Protein AF-A0A835VKP8-F1 (afdb_monomer)

Nearest PDB structures (foldseek):
  6uq0-assembly1_I  TM=6.734E-01  e=3.701E-02  Saccharomyces cerevisiae S288C
  5oik-assembly1_I  TM=6.566E-01  e=4.497E-02  Bos taurus
  6gmh-assembly1_I  TM=6.469E-01  e=5.120E-02  Sus scrofa
  8hyj-assembly1_I  TM=6.639E-01  e=9.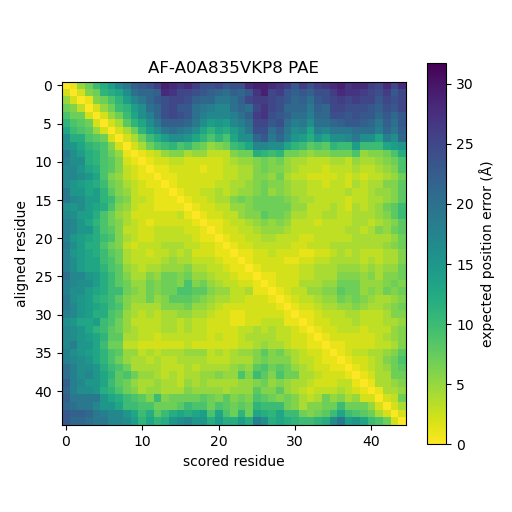794E-02  Arabidopsis thaliana
  5iya-assembly1_I  TM=6.441E-01  e=1.190E-01  Homo sapiens

Secondary structure (DSSP, 8-state):
---------PEEPTTT--EE--EEEGGGTEEEEE-TTT--EEE--

Sequence (45 aa):
MHENIDDHATVECPICNREIQPYWEPKYNGVRATCEVCGINWQES

Radius of gyration: 12.06 Å; Cα contacts (8 Å, |Δi|>4): 62; chains: 1; bounding box: 26×25×30 Å

pLDDT: mean 76.46, std 14.92, range [41.97, 89.38]

Solvent-accessible surface area (backbone atoms only — not comparable to full-atom values): 3048 Å² total; per-residue (Å²): 132,85,74,84,72,78,75,77,64,58,41,70,38,90,88,76,72,40,80,29,70,57,45,81,38,77,93,73,74,36,49,32,34,62,39,86,87,79,70,51,75,45,70,72,129

Structure (mmCIF, N/CA/C/O backbone):
data_AF-A0A835VKP8-F1
#
_entry.id   AF-A0A835VKP8-F1
#
loop_
_atom_site.group_PDB
_atom_site.id
_atom_site.type_symbol
_atom_site.label_atom_id
_atom_site.label_alt_id
_atom_site.label_comp_id
_atom_site.label_asym_id
_atom_site.label_entity_id
_atom_site.label_seq_id
_atom_site.pdbx_PDB_ins_code
_atom_site.Cartn_x
_atom_site.Cartn_y
_atom_site.Cartn_z
_atom_site.occupancy
_atom_site.B_iso_or_equiv
_atom_site.auth_seq_id
_atom_site.auth_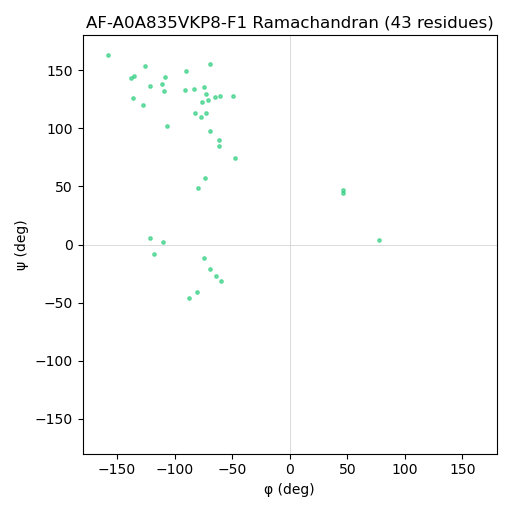comp_id
_atom_site.auth_asym_id
_atom_site.auth_atom_id
_atom_site.pdbx_PDB_model_num
ATOM 1 N N . MET A 1 1 ? 17.041 -13.679 -21.307 1.00 41.97 1 MET A N 1
ATOM 2 C CA . MET A 1 1 ? 15.961 -12.711 -21.575 1.00 41.97 1 MET A CA 1
ATOM 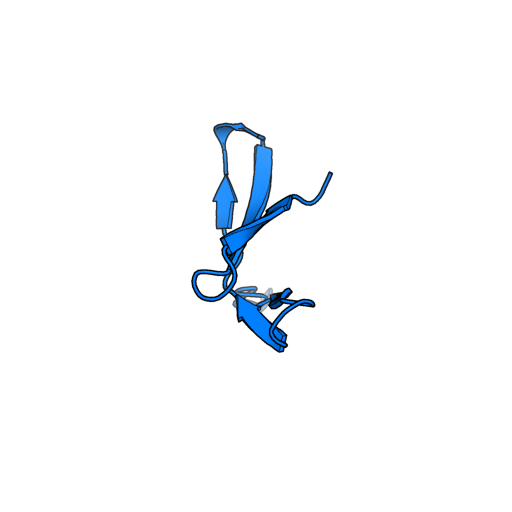3 C C . MET A 1 1 ? 15.266 -12.562 -20.241 1.00 41.97 1 MET A C 1
ATOM 5 O O . MET A 1 1 ? 14.551 -13.476 -19.869 1.00 41.97 1 MET A O 1
ATOM 9 N N . HIS A 1 2 ? 15.658 -11.570 -19.439 1.00 49.66 2 HIS A N 1
ATOM 10 C CA . HIS A 1 2 ? 15.100 -11.440 -18.094 1.00 49.66 2 HIS A CA 1
ATOM 11 C C . HIS A 1 2 ? 13.668 -10.954 -18.241 1.00 49.66 2 HIS A C 1
ATOM 13 O O . HIS A 1 2 ? 13.416 -9.891 -18.809 1.00 49.66 2 HIS A O 1
ATOM 19 N N . GLU A 1 3 ? 12.764 -11.842 -17.854 1.00 44.94 3 GLU A N 1
ATOM 20 C CA . GLU A 1 3 ? 11.327 -11.672 -17.881 1.00 44.94 3 GLU A CA 1
ATOM 21 C C . GLU A 1 3 ? 10.985 -10.334 -17.223 1.00 44.94 3 GLU A C 1
ATOM 23 O O . GLU A 1 3 ? 11.476 -10.015 -16.140 1.00 44.94 3 GLU A O 1
ATOM 28 N N . ASN A 1 4 ? 10.206 -9.519 -17.938 1.00 47.94 4 ASN A N 1
ATOM 29 C CA . ASN A 1 4 ? 9.516 -8.367 -17.374 1.00 47.94 4 ASN A CA 1
ATOM 30 C C . ASN A 1 4 ? 8.556 -8.916 -16.318 1.00 47.94 4 ASN A C 1
ATOM 32 O O . ASN A 1 4 ? 7.397 -9.197 -16.613 1.00 47.94 4 ASN A O 1
ATOM 36 N N . ILE A 1 5 ? 9.062 -9.129 -15.108 1.00 46.50 5 ILE A N 1
ATOM 37 C CA . ILE A 1 5 ? 8.212 -9.200 -13.936 1.00 46.50 5 ILE A CA 1
ATOM 38 C C . ILE A 1 5 ? 7.731 -7.768 -13.785 1.00 46.50 5 ILE A C 1
ATOM 40 O O . ILE A 1 5 ? 8.463 -6.875 -13.363 1.00 46.50 5 ILE A O 1
ATOM 44 N N . ASP A 1 6 ? 6.527 -7.565 -14.297 1.00 49.28 6 ASP A N 1
ATOM 45 C CA . ASP A 1 6 ? 5.564 -6.581 -13.850 1.00 49.28 6 ASP A CA 1
ATOM 46 C C . ASP A 1 6 ? 5.486 -6.683 -12.314 1.00 49.28 6 ASP A C 1
ATOM 48 O O . AS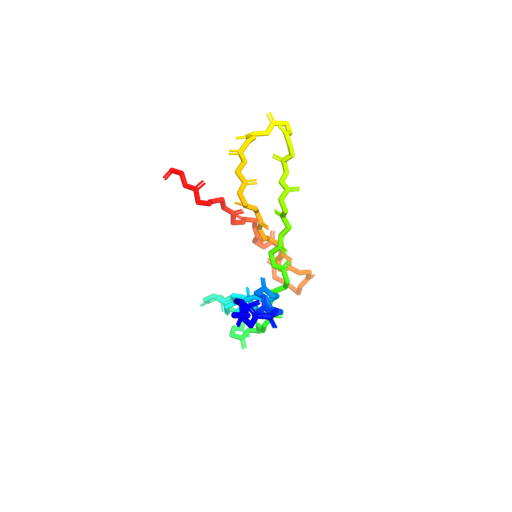P A 1 6 ? 4.588 -7.292 -11.747 1.00 49.28 6 ASP A O 1
ATOM 52 N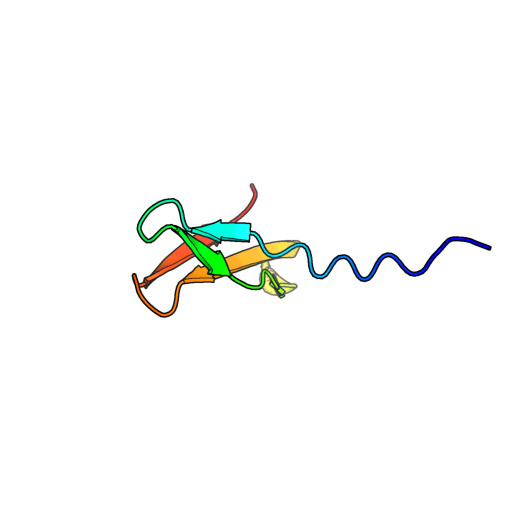 N . ASP A 1 7 ? 6.510 -6.179 -11.620 1.00 50.94 7 ASP A N 1
ATOM 53 C CA . ASP A 1 7 ? 6.590 -6.110 -10.160 1.00 50.94 7 ASP A CA 1
ATOM 54 C C . ASP A 1 7 ? 5.760 -4.904 -9.707 1.00 50.94 7 ASP A C 1
ATOM 56 O O . ASP A 1 7 ? 6.172 -4.052 -8.929 1.00 50.94 7 ASP A O 1
ATOM 60 N N . HIS A 1 8 ? 4.535 -4.813 -10.222 1.00 57.53 8 HIS A N 1
ATOM 61 C CA . HIS A 1 8 ? 3.447 -4.136 -9.542 1.00 57.53 8 HIS A CA 1
ATOM 62 C C . HIS A 1 8 ? 3.009 -5.052 -8.391 1.00 57.53 8 HIS A C 1
ATOM 64 O O . HIS A 1 8 ? 1.858 -5.478 -8.334 1.00 57.53 8 HIS A O 1
ATOM 70 N N . ALA A 1 9 ? 3.948 -5.392 -7.498 1.00 67.88 9 ALA A N 1
ATOM 71 C CA . ALA A 1 9 ? 3.705 -6.178 -6.303 1.00 67.88 9 ALA A CA 1
ATOM 72 C C . ALA A 1 9 ? 2.719 -5.393 -5.435 1.00 67.88 9 ALA A C 1
ATOM 74 O O . ALA A 1 9 ? 3.097 -4.518 -4.656 1.00 67.88 9 ALA A O 1
ATOM 75 N N . THR A 1 10 ? 1.426 -5.636 -5.638 1.00 76.31 10 THR A N 1
ATOM 76 C CA . THR A 1 10 ? 0.384 -5.088 -4.788 1.00 76.31 10 THR A CA 1
ATOM 77 C C . THR A 1 10 ? 0.641 -5.607 -3.383 1.00 76.31 10 THR A C 1
ATOM 79 O O . THR A 1 10 ? 0.847 -6.797 -3.155 1.00 76.31 10 THR A O 1
ATOM 82 N N . VAL A 1 11 ? 0.697 -4.690 -2.427 1.00 80.88 11 VAL A N 1
ATOM 83 C CA . VAL A 1 11 ? 0.787 -5.042 -1.013 1.00 80.88 11 VAL A CA 1
ATOM 84 C C . VAL A 1 11 ? -0.628 -5.152 -0.469 1.00 80.88 11 VAL A C 1
ATOM 86 O O . VAL A 1 11 ? -1.528 -4.464 -0.942 1.00 80.88 11 VAL A O 1
ATOM 89 N N . GLU A 1 12 ? -0.861 -6.002 0.521 1.00 85.50 12 GLU A N 1
ATOM 90 C CA . GLU A 1 12 ? -2.147 -6.030 1.214 1.00 85.50 12 GLU A CA 1
ATOM 91 C C . GLU A 1 12 ? -2.126 -5.093 2.419 1.00 85.50 12 GLU A C 1
ATOM 93 O O . GLU A 1 12 ? -1.223 -5.121 3.255 1.00 85.50 12 GLU A O 1
ATOM 98 N N . CYS A 1 13 ? -3.170 -4.281 2.552 1.00 86.44 13 CYS A N 1
ATOM 99 C CA . CYS A 1 13 ? -3.383 -3.502 3.754 1.00 86.44 13 CYS A CA 1
ATOM 100 C C . CYS A 1 13 ? -3.804 -4.421 4.920 1.00 86.44 13 CYS A C 1
ATOM 102 O O . CYS A 1 13 ? -4.852 -5.045 4.835 1.00 86.44 13 CYS A O 1
ATOM 104 N N . PRO A 1 14 ? -3.125 -4.442 6.073 1.00 83.62 14 PRO A N 1
ATOM 105 C CA . PRO A 1 14 ? -3.446 -5.267 7.236 1.00 83.62 14 PRO A CA 1
ATOM 106 C C . PRO A 1 14 ? -4.662 -4.754 8.014 1.00 83.62 14 PRO A C 1
ATOM 108 O O . PRO A 1 14 ? -5.110 -5.416 8.941 1.00 83.62 14 PRO A O 1
ATOM 111 N N . ILE A 1 15 ? -5.143 -3.537 7.722 1.00 87.12 15 ILE A N 1
ATOM 112 C CA . ILE A 1 15 ? -6.303 -2.958 8.411 1.00 87.12 15 ILE A CA 1
ATOM 113 C C . ILE A 1 15 ? -7.584 -3.394 7.712 1.00 87.12 15 ILE A C 1
ATOM 115 O O . ILE A 1 15 ? -8.557 -3.758 8.364 1.00 87.12 15 ILE A O 1
ATOM 119 N N . CYS A 1 16 ? -7.605 -3.304 6.382 1.00 89.38 16 CYS A N 1
ATOM 120 C CA . CYS A 1 16 ? -8.809 -3.529 5.588 1.00 89.38 16 CYS A CA 1
ATOM 121 C C . CYS A 1 16 ? -8.677 -4.656 4.555 1.00 89.38 16 CYS A C 1
ATOM 123 O O . CYS A 1 16 ? -9.604 -4.825 3.764 1.00 89.38 16 CYS A O 1
ATOM 125 N N . ASN A 1 17 ? -7.553 -5.383 4.553 1.00 87.69 17 ASN A N 1
ATOM 126 C CA . ASN A 1 17 ? -7.221 -6.493 3.648 1.00 87.69 17 ASN A CA 1
ATOM 127 C C . ASN A 1 17 ? -7.509 -6.185 2.179 1.00 87.69 17 ASN A C 1
ATOM 129 O O . ASN A 1 17 ? -8.099 -6.978 1.453 1.00 87.69 17 ASN A O 1
ATOM 133 N N . ARG A 1 18 ? -7.131 -4.979 1.752 1.00 84.25 18 ARG A N 1
ATOM 134 C CA . ARG A 1 18 ? -7.230 -4.557 0.356 1.00 84.25 18 ARG A CA 1
ATOM 135 C C . ARG A 1 18 ? -5.864 -4.477 -0.274 1.00 84.25 18 ARG A C 1
ATOM 137 O O . ARG A 1 18 ? -4.918 -4.018 0.362 1.00 84.25 18 ARG A O 1
ATOM 144 N N . GLU A 1 19 ? -5.827 -4.840 -1.542 1.00 86.62 19 GLU A N 1
ATOM 145 C CA . GLU A 1 19 ? -4.675 -4.635 -2.398 1.00 86.62 19 GLU A CA 1
ATOM 146 C C . GLU A 1 19 ? -4.434 -3.138 -2.590 1.00 86.62 19 GLU A C 1
ATOM 148 O O . GLU A 1 19 ? -5.332 -2.373 -2.953 1.00 86.62 19 GLU A O 1
ATOM 153 N N . ILE A 1 20 ? -3.207 -2.724 -2.306 1.00 86.50 20 ILE A N 1
ATOM 154 C CA . ILE A 1 20 ? -2.710 -1.372 -2.484 1.00 86.50 20 ILE A CA 1
ATOM 155 C C . ILE A 1 20 ? -1.515 -1.427 -3.423 1.00 86.50 20 ILE A C 1
ATOM 157 O O . ILE A 1 20 ? -0.643 -2.281 -3.29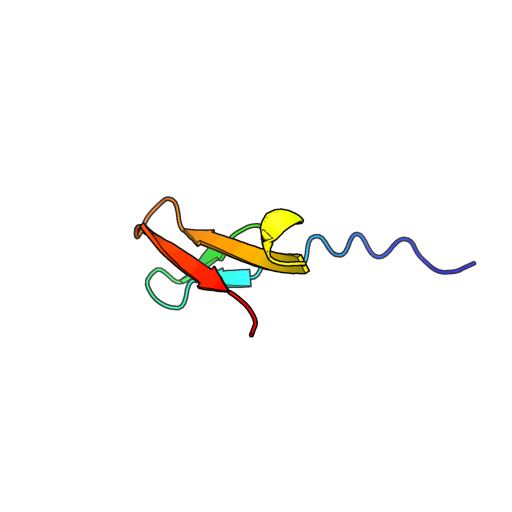1 1.00 86.50 20 ILE A O 1
ATOM 161 N N . GLN A 1 21 ? -1.464 -0.490 -4.362 1.00 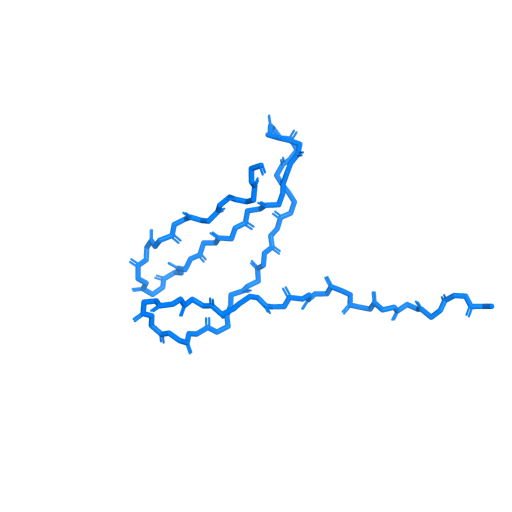86.25 21 GLN A N 1
ATOM 162 C CA . GLN A 1 21 ? -0.317 -0.322 -5.244 1.00 86.25 21 GLN A CA 1
ATOM 163 C C . GLN A 1 21 ? 0.755 0.499 -4.515 1.00 86.25 21 GLN A C 1
ATOM 165 O O . GLN A 1 21 ? 0.510 1.673 -4.210 1.00 86.25 21 GLN A O 1
ATOM 170 N N . PRO A 1 22 ? 1.920 -0.087 -4.192 1.00 85.94 22 PRO A N 1
ATOM 171 C CA . PRO A 1 22 ? 3.042 0.697 -3.714 1.00 85.94 22 PRO A CA 1
ATOM 172 C C . PRO A 1 22 ? 3.609 1.568 -4.8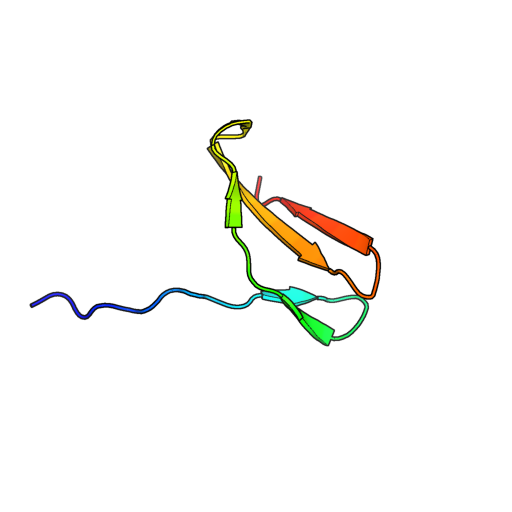43 1.00 85.94 22 PRO A C 1
ATOM 174 O O . PRO A 1 22 ? 3.473 1.265 -6.026 1.00 85.94 22 PRO A O 1
ATOM 177 N N . TYR A 1 23 ? 4.264 2.659 -4.472 1.00 83.56 23 TYR A N 1
ATOM 178 C CA . TYR A 1 23 ? 4.920 3.589 -5.376 1.00 83.56 23 TYR A CA 1
ATOM 179 C C . TYR A 1 23 ? 6.300 3.967 -4.838 1.00 83.56 23 TYR A C 1
ATOM 181 O O . TYR A 1 23 ? 6.517 4.088 -3.630 1.00 83.56 23 TYR A O 1
ATOM 189 N N . TRP A 1 24 ? 7.253 4.162 -5.747 1.00 84.50 24 TRP A N 1
ATOM 190 C CA . TRP A 1 24 ? 8.576 4.662 -5.390 1.00 84.50 24 TRP A CA 1
ATOM 191 C C . TRP A 1 24 ? 8.516 6.165 -5.115 1.00 84.50 24 TRP A C 1
ATOM 193 O O . TRP A 1 24 ? 8.124 6.946 -5.982 1.00 84.50 24 TRP A O 1
ATOM 203 N N . GLU A 1 25 ? 8.936 6.581 -3.923 1.00 84.88 25 GLU A N 1
ATOM 204 C CA . GLU A 1 25 ? 8.969 7.983 -3.520 1.00 84.88 25 GLU A CA 1
ATOM 205 C C . GLU A 1 25 ? 10.428 8.480 -3.504 1.00 84.88 25 GLU A C 1
ATOM 207 O O . GLU A 1 25 ? 11.176 8.211 -2.554 1.00 84.88 25 GLU A O 1
ATOM 212 N N . PRO A 1 26 ? 10.870 9.231 -4.533 1.00 84.06 26 PRO A N 1
ATOM 213 C CA . PRO A 1 26 ? 12.274 9.614 -4.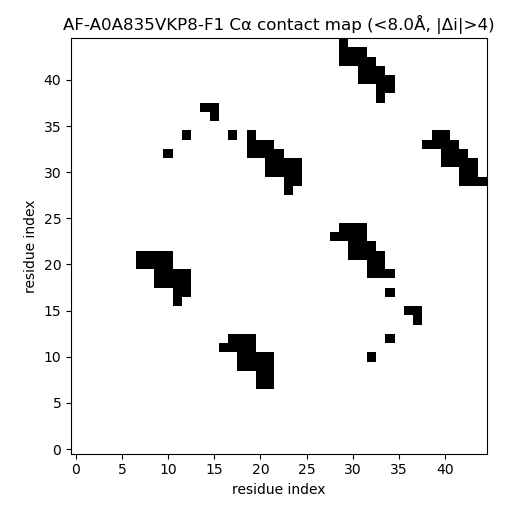691 1.00 84.06 26 PRO A CA 1
ATOM 214 C C . PRO A 1 26 ? 12.773 10.518 -3.561 1.00 84.06 26 PRO A C 1
ATOM 216 O O . PRO A 1 26 ? 13.951 10.480 -3.220 1.00 84.06 26 PRO A O 1
ATOM 219 N N . LYS A 1 27 ? 11.881 11.291 -2.928 1.00 87.25 27 LYS A N 1
ATOM 220 C CA . LYS A 1 27 ? 12.219 12.155 -1.789 1.00 87.25 27 LYS A CA 1
ATOM 221 C C . LYS A 1 27 ? 12.781 11.377 -0.595 1.00 87.25 27 LYS A C 1
ATOM 223 O O . LYS A 1 27 ? 13.595 11.920 0.148 1.00 87.25 27 LYS A O 1
ATOM 228 N N . TYR A 1 28 ? 12.335 10.137 -0.407 1.00 81.81 28 TYR A N 1
ATOM 229 C CA . TYR A 1 28 ? 12.774 9.271 0.689 1.00 81.81 28 TYR A CA 1
ATOM 230 C C . TYR A 1 28 ? 13.629 8.102 0.201 1.00 81.81 28 TYR A C 1
ATOM 232 O O . TYR A 1 28 ? 14.031 7.283 1.019 1.00 81.81 28 TYR A O 1
ATOM 240 N N . ASN A 1 29 ? 13.912 8.037 -1.107 1.00 83.00 29 ASN A N 1
ATOM 241 C CA . ASN A 1 29 ? 14.639 6.943 -1.746 1.00 83.00 29 ASN A CA 1
ATOM 242 C C . ASN A 1 29 ? 14.115 5.565 -1.290 1.00 83.00 29 ASN A C 1
ATOM 244 O O . ASN A 1 29 ? 14.893 4.693 -0.901 1.00 83.00 29 ASN A O 1
ATOM 248 N N . GLY A 1 30 ? 12.789 5.405 -1.286 1.00 84.50 30 GLY A N 1
ATOM 249 C CA . GLY A 1 30 ? 12.131 4.217 -0.753 1.00 84.50 30 GLY A CA 1
ATOM 250 C C . GLY A 1 30 ? 10.728 4.009 -1.312 1.00 84.50 30 GLY A C 1
ATOM 251 O O . GLY A 1 30 ? 10.112 4.923 -1.869 1.00 84.50 30 GLY A O 1
ATOM 252 N N . VAL A 1 31 ? 10.223 2.788 -1.151 1.00 84.81 31 VAL A N 1
ATOM 253 C CA . VAL A 1 31 ? 8.869 2.398 -1.553 1.00 84.81 31 VAL A CA 1
ATOM 254 C C . VAL A 1 31 ? 7.872 2.801 -0.467 1.00 84.81 31 VAL A C 1
ATOM 256 O O . VAL A 1 31 ? 8.092 2.565 0.723 1.00 84.81 31 VAL A O 1
ATOM 259 N N . ARG A 1 32 ? 6.759 3.411 -0.878 1.00 86.31 32 ARG A N 1
ATOM 260 C CA . ARG A 1 32 ? 5.641 3.775 -0.003 1.00 86.31 32 ARG A CA 1
ATOM 261 C C . ARG A 1 32 ? 4.340 3.200 -0.542 1.00 86.31 32 ARG A C 1
ATOM 263 O O . ARG A 1 32 ? 4.201 3.007 -1.740 1.00 86.31 32 ARG A O 1
ATOM 270 N N . ALA A 1 33 ? 3.365 2.963 0.326 1.00 86.69 33 ALA A N 1
ATOM 271 C CA . ALA A 1 33 ? 2.011 2.596 -0.093 1.00 86.69 33 ALA A CA 1
ATOM 272 C C . ALA A 1 33 ? 0.976 3.335 0.757 1.00 86.69 33 ALA A C 1
ATOM 274 O O . ALA A 1 33 ? 1.179 3.534 1.954 1.00 86.69 33 ALA A O 1
ATOM 275 N N . THR A 1 34 ? -0.143 3.744 0.160 1.00 86.88 34 THR A N 1
ATOM 276 C CA . THR A 1 34 ? -1.212 4.457 0.878 1.00 86.88 34 THR A CA 1
ATOM 277 C C . THR A 1 34 ? -2.544 3.771 0.651 1.00 86.88 34 THR A C 1
ATOM 279 O O . THR A 1 34 ? -3.016 3.692 -0.477 1.00 86.88 34 THR A O 1
ATOM 282 N N . CYS A 1 35 ? -3.181 3.315 1.728 1.00 88.69 35 CYS A N 1
ATOM 283 C CA . CYS A 1 35 ? -4.540 2.783 1.680 1.00 88.69 35 CYS A CA 1
ATOM 284 C C . CYS A 1 35 ? -5.553 3.931 1.583 1.00 88.69 35 CYS A C 1
ATOM 286 O O . CYS A 1 35 ? -5.789 4.612 2.577 1.00 88.69 35 CYS A O 1
ATOM 288 N N . GLU A 1 36 ? -6.221 4.111 0.444 1.00 85.38 36 GLU A N 1
ATOM 289 C CA . GLU A 1 36 ? -7.248 5.161 0.288 1.00 85.38 36 GLU A CA 1
ATOM 290 C C . GLU A 1 36 ? -8.522 4.900 1.108 1.00 85.38 36 GLU A C 1
ATOM 292 O O . GLU A 1 36 ? -9.271 5.818 1.424 1.00 85.38 36 GLU A O 1
ATOM 297 N N . VAL A 1 37 ? -8.766 3.645 1.492 1.00 86.38 37 VAL A N 1
ATOM 298 C CA . VAL A 1 37 ? -9.964 3.262 2.256 1.00 86.38 37 VAL A CA 1
ATOM 299 C C . VAL A 1 37 ? -9.817 3.563 3.743 1.00 86.38 37 VAL A C 1
ATOM 301 O O . VAL A 1 37 ? -10.764 3.969 4.408 1.00 86.38 37 VAL A O 1
ATOM 304 N N . CYS A 1 38 ? -8.633 3.299 4.278 1.00 87.50 38 CYS A N 1
ATOM 305 C CA . CYS A 1 38 ? -8.370 3.280 5.708 1.00 87.50 38 CYS A CA 1
ATOM 306 C C . CYS A 1 38 ? -7.348 4.335 6.144 1.00 87.50 38 CYS A C 1
ATOM 308 O O . CYS A 1 38 ? -7.157 4.541 7.338 1.00 87.50 38 CYS A O 1
ATOM 310 N N . GLY A 1 39 ? -6.708 5.015 5.189 1.00 84.56 39 GLY A N 1
ATOM 311 C CA . GLY A 1 39 ? -5.830 6.161 5.415 1.00 84.56 39 GLY A CA 1
ATOM 312 C C . GLY A 1 39 ? -4.428 5.824 5.922 1.00 84.56 39 GLY A C 1
ATOM 313 O O . GLY A 1 39 ? -3.662 6.740 6.210 1.00 84.56 39 GLY A O 1
ATOM 314 N N . ILE A 1 40 ? -4.063 4.544 6.051 1.00 85.31 40 ILE A N 1
ATOM 315 C CA . ILE A 1 40 ? -2.722 4.166 6.516 1.00 85.31 40 ILE A CA 1
ATOM 316 C C . ILE A 1 40 ? -1.674 4.382 5.417 1.00 85.31 40 ILE A C 1
ATOM 318 O O . ILE A 1 40 ? -1.880 4.007 4.259 1.00 85.31 40 ILE A O 1
ATOM 322 N N . ASN A 1 41 ? -0.539 4.968 5.801 1.00 81.94 41 ASN A N 1
ATOM 323 C CA . ASN A 1 41 ? 0.635 5.144 4.953 1.00 81.94 41 ASN A CA 1
ATOM 324 C C . ASN A 1 41 ? 1.757 4.213 5.425 1.00 81.94 41 ASN A C 1
ATOM 326 O O . ASN A 1 41 ? 2.062 4.135 6.613 1.00 81.94 41 ASN A O 1
ATOM 330 N N . TRP A 1 42 ? 2.340 3.512 4.468 1.00 77.56 42 TRP A N 1
ATOM 331 C CA . TRP A 1 42 ? 3.321 2.455 4.629 1.00 77.56 42 TRP A CA 1
ATOM 332 C C . TRP A 1 42 ? 4.656 2.963 4.116 1.00 77.56 42 TRP A C 1
ATOM 334 O O . TRP A 1 42 ? 4.704 3.597 3.061 1.00 77.56 42 TRP A O 1
ATOM 344 N N . GLN A 1 43 ? 5.727 2.668 4.842 1.00 71.50 43 GLN A N 1
ATOM 345 C CA . GLN A 1 43 ? 7.096 2.882 4.390 1.00 71.50 43 GLN A CA 1
ATOM 346 C C . GLN A 1 43 ? 7.905 1.637 4.754 1.00 71.50 43 GLN A C 1
ATOM 348 O O . GLN A 1 43 ? 7.889 1.227 5.915 1.00 71.50 43 GLN A O 1
ATOM 353 N N . GLU A 1 44 ? 8.575 1.029 3.778 1.00 60.09 44 GLU A N 1
ATOM 354 C CA . GLU A 1 44 ? 9.696 0.138 4.092 1.00 60.09 44 GLU A CA 1
ATOM 355 C C . GLU A 1 44 ? 10.867 1.015 4.552 1.00 60.09 44 GLU A C 1
ATOM 357 O O . GLU A 1 44 ? 11.156 2.035 3.919 1.00 60.09 44 GLU A O 1
ATOM 362 N N . SER A 1 45 ? 11.466 0.675 5.698 1.00 50.47 45 SER A N 1
ATOM 363 C CA . SER A 1 45 ? 12.539 1.436 6.350 1.00 50.47 45 SER A CA 1
ATOM 364 C C . SER A 1 45 ? 13.850 0.676 6.353 1.00 50.47 45 SER A C 1
ATOM 366 O O . SER A 1 45 ? 13.814 -0.569 6.417 1.00 50.47 45 SER A O 1
#

Mean predicted aligned error: 8.18 Å

Foldseek 3Di:
DPDPPPPQVFDADPVPRDTWRWDQDVVVRFIWTADPVPGDIDTDD